Protein AF-A0A381EGH2-F1 (afdb_monomer)

Radius of gyration: 17.53 Å; Cα contacts (8 Å, |Δi|>4): 99; chains: 1; bounding box: 41×26×47 Å

Organism: Campylobacter upsaliensis (NCBI:txid28080)

Mean predicted aligned error: 5.74 Å

Secondary structure (DSSP, 8-state):
-EEESSSS-HHHHHHTTS-HHHHHHHHTT--EEESSHHHHHHHHHH-TT---B---GGGTGGGTTT-------TTT-----------HHHHT-HHHHHHHHHHHSHHHHHHHHHH-

Structure (mmCIF, N/CA/C/O backbone):
data_AF-A0A381EGH2-F1
#
_entry.id   AF-A0A381EGH2-F1
#
loop_
_atom_site.group_PDB
_atom_site.id
_atom_site.type_symbol
_atom_site.label_atom_id
_atom_site.label_alt_id
_atom_site.label_comp_id
_atom_site.label_asym_id
_atom_site.label_entity_id
_atom_site.label_seq_id
_atom_site.pdbx_PDB_ins_code
_atom_site.Cartn_x
_atom_site.Cartn_y
_atom_site.Cartn_z
_atom_site.occupancy
_atom_site.B_iso_or_equiv
_atom_site.auth_seq_id
_atom_site.auth_comp_id
_atom_site.auth_asym_id
_atom_site.auth_atom_id
_atom_site.pdbx_PDB_model_num
ATOM 1 N N . MET A 1 1 ? 7.145 6.755 -13.165 1.00 68.12 1 MET A N 1
ATOM 2 C CA . MET A 1 1 ? 6.525 6.154 -11.955 1.00 68.12 1 MET A CA 1
ATOM 3 C C . MET A 1 1 ? 6.017 7.215 -10.972 1.00 68.12 1 MET A C 1
ATOM 5 O O . MET A 1 1 ? 6.757 8.167 -10.722 1.00 68.12 1 MET A O 1
ATOM 9 N N . ALA A 1 2 ? 4.801 7.049 -10.424 1.00 52.78 2 ALA A N 1
ATOM 10 C CA . ALA A 1 2 ? 4.200 7.913 -9.389 1.00 52.78 2 ALA A CA 1
ATOM 11 C C . ALA A 1 2 ? 4.140 7.225 -8.009 1.00 52.78 2 ALA A C 1
ATOM 13 O O . ALA A 1 2 ? 3.893 6.023 -7.934 1.00 52.78 2 ALA A O 1
ATOM 14 N N . MET A 1 3 ? 4.364 7.979 -6.918 1.00 54.81 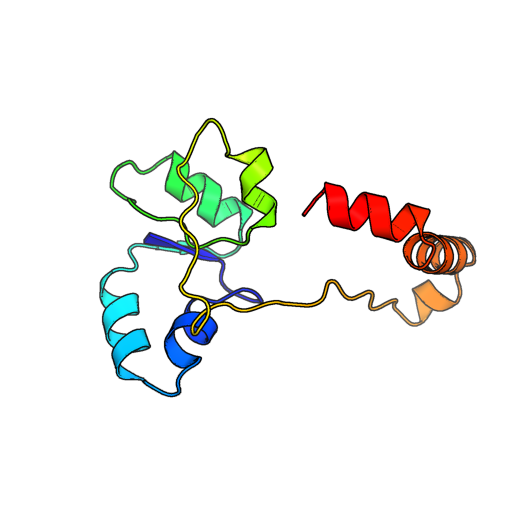3 MET A N 1
ATOM 15 C CA . MET A 1 3 ? 4.529 7.433 -5.555 1.00 54.81 3 MET A CA 1
ATOM 16 C C . MET A 1 3 ? 3.874 8.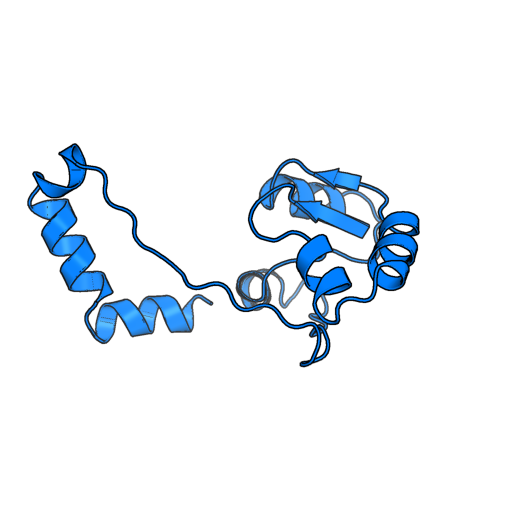277 -4.459 1.00 54.81 3 MET A C 1
ATOM 18 O O . MET A 1 3 ? 4.050 9.485 -4.455 1.00 54.81 3 MET A O 1
ATOM 22 N N . SER A 1 4 ? 3.259 7.661 -3.445 1.00 43.91 4 SER A N 1
ATOM 23 C CA . SER A 1 4 ? 2.867 8.348 -2.199 1.00 43.91 4 SER A CA 1
ATOM 24 C C . SER A 1 4 ? 4.060 8.532 -1.242 1.00 43.91 4 SER A C 1
ATOM 26 O O . SER A 1 4 ? 4.761 7.565 -0.942 1.00 43.91 4 SER A O 1
ATOM 28 N N . ARG A 1 5 ? 4.271 9.737 -0.688 1.00 41.94 5 ARG A N 1
ATOM 29 C CA . ARG A 1 5 ? 5.151 9.971 0.477 1.00 41.94 5 ARG A CA 1
ATOM 30 C C . ARG A 1 5 ? 4.462 9.508 1.772 1.00 41.94 5 ARG A C 1
ATOM 32 O O . ARG A 1 5 ? 3.324 9.877 2.034 1.00 41.94 5 ARG A O 1
ATOM 39 N N . GLY A 1 6 ? 5.168 8.714 2.584 1.00 51.81 6 GLY A N 1
ATOM 40 C CA . GLY A 1 6 ? 4.693 8.183 3.873 1.00 51.81 6 GLY A CA 1
ATOM 41 C C . GLY A 1 6 ? 4.039 6.792 3.803 1.00 51.81 6 GLY A C 1
ATOM 42 O O . GLY A 1 6 ? 3.511 6.408 2.765 1.00 51.81 6 GLY A O 1
ATOM 43 N N . HIS A 1 7 ? 4.137 6.048 4.920 1.00 49.91 7 HIS A N 1
ATOM 44 C CA . HIS A 1 7 ? 3.566 4.730 5.289 1.00 49.91 7 HIS A CA 1
ATOM 45 C C . HIS A 1 7 ? 3.524 3.571 4.268 1.00 49.91 7 HIS A C 1
ATOM 47 O O . HIS A 1 7 ? 3.322 2.456 4.719 1.00 49.91 7 HIS A O 1
ATOM 53 N N . ASN A 1 8 ? 3.817 3.744 2.978 1.00 57.72 8 ASN A N 1
ATOM 54 C CA . ASN A 1 8 ? 3.868 2.726 1.914 1.00 57.72 8 ASN A CA 1
ATOM 55 C C . ASN A 1 8 ? 5.007 3.046 0.925 1.00 57.72 8 ASN A C 1
ATOM 57 O O . ASN A 1 8 ? 4.803 3.097 -0.286 1.00 57.72 8 ASN A O 1
ATOM 61 N N . SER A 1 9 ? 6.203 3.364 1.432 1.00 72.75 9 SER A N 1
ATOM 62 C CA . SER A 1 9 ? 7.282 3.830 0.562 1.00 72.75 9 SER A CA 1
ATOM 63 C C . SER A 1 9 ? 7.924 2.680 -0.217 1.00 72.75 9 SER A C 1
ATOM 65 O O . SER A 1 9 ? 8.315 1.654 0.342 1.00 72.75 9 SER A O 1
ATOM 67 N N . TYR A 1 10 ? 8.093 2.909 -1.521 1.00 85.88 10 TYR A N 1
ATOM 68 C CA . TYR A 1 10 ? 8.948 2.140 -2.434 1.00 85.88 10 TYR A CA 1
ATOM 69 C C . TYR A 1 10 ? 10.341 1.842 -1.855 1.00 85.88 10 TYR A C 1
ATOM 71 O O . TYR A 1 10 ? 10.989 0.877 -2.245 1.00 85.88 10 TYR A O 1
ATOM 79 N N . GLU A 1 11 ? 10.801 2.671 -0.917 1.00 89.12 11 GLU A N 1
ATOM 80 C CA . GLU A 1 11 ? 12.081 2.535 -0.233 1.00 89.12 11 GLU A CA 1
ATOM 81 C C . GLU A 1 11 ? 12.156 1.249 0.574 1.00 89.12 11 GLU A C 1
ATOM 83 O O . GLU A 1 11 ? 13.160 0.551 0.490 1.00 89.12 11 GLU A O 1
ATOM 88 N N . PHE A 1 12 ? 11.092 0.893 1.299 1.00 88.50 12 PHE A N 1
ATOM 89 C CA . PHE A 1 12 ? 11.089 -0.363 2.038 1.00 88.50 12 PHE A CA 1
ATOM 90 C C . PHE A 1 12 ? 11.137 -1.557 1.086 1.00 88.50 12 PHE A C 1
ATOM 92 O O . PHE A 1 12 ? 11.853 -2.512 1.367 1.00 88.50 12 PHE A O 1
ATOM 99 N N . ILE A 1 13 ? 10.405 -1.497 -0.034 1.00 89.50 13 ILE A N 1
ATOM 100 C CA . ILE A 1 13 ? 10.389 -2.562 -1.049 1.00 89.50 13 ILE A CA 1
ATOM 101 C C . ILE A 1 13 ? 11.801 -2.734 -1.621 1.00 89.50 13 ILE A C 1
ATOM 103 O O . ILE A 1 13 ? 12.353 -3.831 -1.617 1.00 89.50 13 ILE A O 1
ATOM 107 N N . ALA A 1 14 ? 12.424 -1.632 -2.044 1.00 91.69 14 ALA A N 1
ATOM 108 C CA . ALA A 1 14 ? 13.753 -1.645 -2.641 1.00 91.69 14 ALA A CA 1
ATOM 109 C C . ALA A 1 14 ? 14.849 -2.099 -1.663 1.00 91.69 14 ALA A C 1
ATOM 111 O O . ALA A 1 14 ? 15.779 -2.798 -2.063 1.00 91.69 14 ALA A O 1
ATOM 112 N N . LEU A 1 15 ? 14.737 -1.719 -0.387 1.00 91.19 15 LEU A N 1
ATOM 113 C CA . LEU A 1 15 ? 15.710 -2.037 0.660 1.00 91.19 15 LEU A CA 1
ATOM 114 C C . LEU A 1 15 ? 15.415 -3.345 1.403 1.00 91.19 15 LEU A C 1
ATOM 116 O O . LEU A 1 15 ? 16.192 -3.710 2.282 1.00 91.19 15 LEU A O 1
ATOM 120 N N . LYS A 1 16 ? 14.332 -4.063 1.077 1.00 89.88 16 LYS A N 1
ATOM 121 C CA . LYS A 1 16 ? 13.888 -5.257 1.817 1.00 89.88 16 LYS A CA 1
ATOM 122 C C . LYS A 1 16 ? 14.990 -6.308 1.976 1.00 89.88 16 LYS A C 1
ATOM 124 O O . LYS A 1 16 ? 15.103 -6.917 3.035 1.00 89.88 16 LYS A O 1
ATOM 129 N N . MET A 1 17 ? 15.819 -6.458 0.945 1.00 89.88 17 MET A N 1
ATOM 130 C CA . MET A 1 17 ? 16.944 -7.398 0.894 1.00 89.88 17 MET A CA 1
ATOM 131 C C . MET A 1 17 ? 18.289 -6.776 1.312 1.00 89.88 17 MET A C 1
ATOM 133 O O . MET A 1 17 ? 19.339 -7.358 1.066 1.00 89.88 17 MET A O 1
ATOM 137 N N . GLY A 1 18 ? 18.292 -5.569 1.884 1.00 89.81 18 GLY A N 1
ATOM 138 C CA . GLY A 1 18 ? 19.507 -4.867 2.312 1.00 89.81 18 GLY A CA 1
ATOM 139 C C . GLY A 1 18 ? 20.375 -4.310 1.175 1.00 89.81 18 GLY A C 1
ATOM 140 O O . GLY A 1 18 ? 21.445 -3.769 1.439 1.00 89.81 18 GLY A O 1
ATOM 141 N N . ASN A 1 19 ? 19.936 -4.402 -0.085 1.00 90.69 19 ASN A N 1
ATOM 142 C CA . ASN A 1 19 ? 20.697 -3.903 -1.229 1.00 90.69 19 ASN A CA 1
ATOM 143 C C . ASN A 1 19 ? 20.341 -2.440 -1.560 1.00 90.69 19 ASN A C 1
ATOM 145 O O . ASN A 1 19 ? 19.327 -2.156 -2.201 1.00 90.69 19 ASN A O 1
ATOM 149 N N . GLY A 1 20 ? 21.212 -1.503 -1.176 1.00 92.50 20 GLY A N 1
ATOM 150 C CA . GLY A 1 20 ? 21.050 -0.073 -1.473 1.00 92.50 20 GLY A CA 1
ATOM 151 C C . GLY A 1 20 ? 21.104 0.289 -2.966 1.00 92.50 20 GLY A C 1
ATOM 152 O O . GLY A 1 20 ? 20.577 1.330 -3.374 1.00 92.50 20 GLY A O 1
ATOM 153 N N . GLU A 1 21 ? 21.685 -0.567 -3.811 1.00 95.31 21 GLU A N 1
ATOM 154 C CA . GLU A 1 21 ? 21.725 -0.352 -5.259 1.00 95.31 21 GLU A CA 1
ATOM 155 C C . GLU A 1 21 ? 20.319 -0.407 -5.869 1.00 95.31 21 GLU A C 1
ATOM 157 O O . GLU A 1 21 ? 20.000 0.395 -6.748 1.00 95.31 21 GLU A O 1
ATOM 162 N N . ASN A 1 22 ? 19.441 -1.274 -5.350 1.00 92.88 22 ASN A N 1
ATOM 163 C CA . ASN A 1 22 ? 18.045 -1.363 -5.785 1.00 92.88 22 ASN A CA 1
ATOM 164 C C . ASN A 1 22 ? 17.318 -0.033 -5.592 1.00 92.88 22 ASN A C 1
ATOM 166 O O . ASN A 1 22 ? 16.622 0.434 -6.491 1.00 92.88 22 ASN A O 1
ATOM 170 N N . LEU A 1 23 ? 17.521 0.614 -4.440 1.00 92.81 23 LEU A N 1
ATOM 171 C CA . LEU A 1 23 ? 16.926 1.917 -4.161 1.00 92.81 23 LEU A CA 1
ATOM 172 C C . LEU A 1 23 ? 17.461 2.991 -5.113 1.00 92.81 23 LEU A C 1
ATOM 174 O O . LEU A 1 23 ? 16.693 3.799 -5.636 1.00 92.81 23 LEU A O 1
ATOM 178 N N . THR A 1 24 ? 18.769 2.979 -5.370 1.00 95.25 24 THR A N 1
ATOM 179 C CA . THR A 1 24 ? 19.408 3.909 -6.309 1.00 95.25 24 THR A CA 1
ATOM 180 C C . THR A 1 24 ? 18.869 3.733 -7.730 1.00 95.25 24 THR A C 1
ATOM 182 O O . THR A 1 24 ? 18.512 4.719 -8.373 1.00 95.25 24 THR A O 1
ATOM 185 N N . LYS A 1 25 ? 18.766 2.490 -8.216 1.00 95.12 25 LYS A N 1
ATOM 186 C CA . LYS A 1 25 ? 18.206 2.165 -9.537 1.00 95.12 25 LYS A CA 1
ATOM 187 C C . LYS A 1 25 ? 16.735 2.558 -9.634 1.00 95.12 25 LYS A C 1
ATOM 189 O O . LYS A 1 25 ? 16.343 3.186 -10.610 1.00 95.12 25 LYS A O 1
ATOM 194 N N . LEU A 1 26 ? 15.936 2.254 -8.614 1.00 92.56 26 LEU A N 1
ATOM 195 C CA . LEU A 1 26 ? 14.512 2.575 -8.604 1.00 92.56 26 LEU A CA 1
ATOM 196 C C . LEU A 1 26 ? 14.268 4.090 -8.636 1.00 92.56 26 LEU A C 1
ATOM 198 O O . LEU A 1 26 ? 13.461 4.557 -9.435 1.00 92.56 26 LEU A O 1
ATOM 202 N N . ARG A 1 27 ? 15.010 4.869 -7.836 1.00 93.56 27 ARG A N 1
ATOM 203 C CA . ARG A 1 27 ? 14.876 6.337 -7.772 1.00 93.56 27 ARG A CA 1
ATOM 204 C C . ARG A 1 27 ? 15.142 7.038 -9.101 1.00 93.56 27 ARG A C 1
ATOM 206 O O . ARG A 1 27 ? 14.498 8.047 -9.367 1.00 93.56 27 ARG A O 1
ATOM 213 N N . LYS A 1 28 ? 16.030 6.499 -9.944 1.00 95.81 28 LYS A N 1
ATOM 214 C CA . LYS A 1 28 ? 16.303 7.046 -11.286 1.00 95.81 28 LYS A CA 1
ATOM 215 C C . LYS A 1 28 ? 15.095 6.974 -12.229 1.00 95.81 28 LYS A C 1
ATOM 217 O O . LYS A 1 28 ? 15.039 7.746 -13.174 1.00 95.81 28 LYS A O 1
ATOM 222 N N . ASN A 1 29 ? 14.136 6.088 -11.954 1.00 95.44 29 ASN A N 1
ATOM 223 C CA . ASN A 1 29 ? 12.924 5.899 -12.758 1.00 95.44 29 ASN A CA 1
ATOM 224 C C . ASN A 1 29 ? 11.680 6.586 -12.148 1.00 95.44 29 ASN A C 1
ATOM 226 O O . ASN A 1 29 ? 10.569 6.486 -12.683 1.00 95.44 29 ASN A O 1
ATOM 230 N N . ILE A 1 30 ? 11.825 7.264 -11.000 1.00 93.06 30 ILE A N 1
ATOM 231 C CA . ILE A 1 30 ? 10.722 7.999 -10.371 1.00 93.06 30 ILE A CA 1
ATOM 232 C C . ILE A 1 30 ? 10.587 9.359 -11.043 1.00 93.06 30 ILE A C 1
ATOM 234 O O . ILE A 1 30 ? 11.482 10.192 -10.948 1.00 93.06 30 ILE A O 1
ATOM 238 N N . ILE A 1 31 ? 9.433 9.584 -11.669 1.00 93.44 31 ILE A N 1
ATOM 239 C CA . ILE A 1 31 ? 9.112 10.842 -12.354 1.00 93.44 31 ILE A CA 1
ATOM 240 C C . ILE A 1 31 ? 8.437 11.800 -11.369 1.00 93.44 31 ILE A C 1
ATOM 242 O O . ILE A 1 31 ? 8.692 13.000 -11.396 1.00 93.44 31 ILE A O 1
ATOM 246 N N . VAL A 1 32 ? 7.616 11.276 -10.448 1.00 91.56 32 VAL A N 1
ATOM 247 C CA . VAL A 1 32 ? 6.891 12.107 -9.484 1.00 91.56 32 VAL A CA 1
ATOM 248 C C . VAL A 1 32 ? 6.796 11.484 -8.091 1.00 91.56 32 VAL A C 1
ATOM 250 O O . VAL A 1 32 ? 6.499 10.300 -7.915 1.00 91.56 32 VAL A O 1
ATOM 253 N N . TYR A 1 33 ? 7.014 12.329 -7.082 1.00 90.56 33 TYR A N 1
ATOM 254 C CA . TYR A 1 33 ? 6.821 12.025 -5.665 1.00 90.56 33 TYR A CA 1
ATOM 255 C C . TYR A 1 33 ? 5.571 12.755 -5.156 1.00 90.56 33 TYR A C 1
ATOM 257 O O . TYR A 1 33 ? 5.653 13.902 -4.715 1.00 90.56 33 TYR A O 1
ATOM 265 N N . ALA A 1 34 ? 4.417 12.095 -5.210 1.00 90.06 34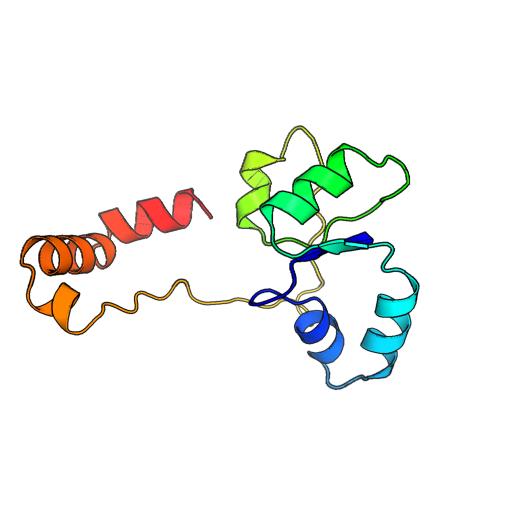 ALA A N 1
ATOM 266 C CA . ALA A 1 34 ? 3.161 12.613 -4.679 1.00 90.06 34 ALA A CA 1
ATOM 267 C C . ALA A 1 34 ? 3.143 12.635 -3.141 1.00 90.06 34 ALA A C 1
ATOM 269 O O . ALA A 1 34 ? 3.832 11.880 -2.450 1.00 90.06 34 ALA A O 1
ATOM 270 N N . LYS A 1 35 ? 2.315 13.513 -2.581 1.00 86.94 35 LYS A N 1
ATOM 271 C CA . LYS A 1 35 ? 2.120 13.726 -1.142 1.00 86.94 35 LYS A CA 1
ATOM 272 C C . LYS A 1 35 ? 1.218 12.672 -0.501 1.00 86.94 35 LYS A C 1
ATOM 274 O O . LYS A 1 35 ? 1.181 12.583 0.720 1.00 86.94 35 LYS A O 1
ATOM 279 N N . GLY A 1 36 ? 0.497 11.884 -1.300 1.00 86.12 36 GLY A N 1
ATOM 280 C CA . GLY A 1 36 ? -0.403 10.843 -0.810 1.00 86.12 36 GLY A CA 1
ATOM 281 C C . GLY A 1 36 ? -0.961 9.945 -1.923 1.00 86.12 36 GLY A C 1
ATOM 282 O O . GLY A 1 36 ? -0.794 10.263 -3.104 1.00 86.12 36 GLY A O 1
ATOM 283 N N . PRO A 1 37 ? -1.679 8.857 -1.580 1.00 84.56 37 PRO A N 1
ATOM 284 C CA . PRO A 1 37 ? -2.188 7.891 -2.560 1.00 84.56 37 PRO A CA 1
ATOM 285 C C . PRO A 1 37 ? -3.180 8.496 -3.560 1.00 84.56 37 PRO A C 1
ATOM 287 O O . PRO A 1 37 ? -3.125 8.184 -4.745 1.00 84.56 37 PRO A O 1
ATOM 290 N N . LYS A 1 38 ? -4.048 9.411 -3.102 1.00 88.62 38 LYS A N 1
ATOM 291 C CA . LYS A 1 38 ? -5.024 10.099 -3.963 1.00 88.62 38 LYS A CA 1
ATOM 292 C C . LYS A 1 38 ? -4.343 10.921 -5.060 1.00 88.62 38 LYS A C 1
ATOM 294 O O . LYS A 1 38 ? -4.765 10.879 -6.210 1.00 88.62 38 LYS A O 1
ATOM 299 N N . GLU A 1 39 ? -3.297 11.662 -4.703 1.00 92.31 39 GLU A N 1
ATOM 300 C CA . GLU A 1 39 ? -2.531 12.463 -5.662 1.00 92.31 39 GLU A CA 1
ATOM 301 C C . GLU A 1 39 ? -1.726 11.564 -6.605 1.00 92.31 39 GLU A C 1
ATOM 303 O O . GLU A 1 39 ? -1.742 11.796 -7.808 1.00 92.31 39 GLU A O 1
ATOM 308 N N . ALA A 1 40 ? -1.098 10.499 -6.091 1.00 91.38 40 ALA A N 1
ATOM 309 C CA . ALA A 1 40 ? -0.359 9.545 -6.918 1.00 91.38 40 ALA A CA 1
ATOM 310 C C . ALA A 1 40 ? -1.252 8.909 -7.997 1.00 91.38 40 ALA A C 1
ATOM 312 O O . ALA A 1 40 ? -0.866 8.874 -9.163 1.00 91.38 40 ALA A O 1
ATOM 313 N N . LEU A 1 41 ? -2.461 8.473 -7.622 1.00 91.81 41 LEU A N 1
ATOM 314 C CA . LEU A 1 41 ? -3.441 7.923 -8.558 1.00 91.81 41 LEU A CA 1
ATOM 315 C C . LEU A 1 41 ? -3.916 8.966 -9.575 1.00 91.81 41 LEU A C 1
ATOM 317 O O . LEU A 1 41 ? -4.027 8.663 -10.759 1.00 91.81 41 LEU A O 1
ATOM 321 N N . SER A 1 42 ? -4.188 10.193 -9.122 1.00 94.31 42 SER A N 1
ATOM 322 C CA . SER A 1 42 ? -4.606 11.283 -10.007 1.00 94.31 42 SER A CA 1
ATOM 323 C C . SER A 1 42 ? -3.541 11.609 -11.052 1.00 94.31 42 SER A C 1
ATOM 325 O O . SER A 1 42 ? -3.877 11.753 -12.219 1.00 94.31 42 SER A O 1
ATOM 327 N N . LEU A 1 43 ? -2.275 11.715 -10.642 1.00 94.88 43 LEU A N 1
ATOM 328 C CA . LEU A 1 43 ? -1.162 12.018 -11.543 1.00 94.88 43 LEU A CA 1
ATOM 329 C C . LEU A 1 43 ? -0.924 10.883 -12.535 1.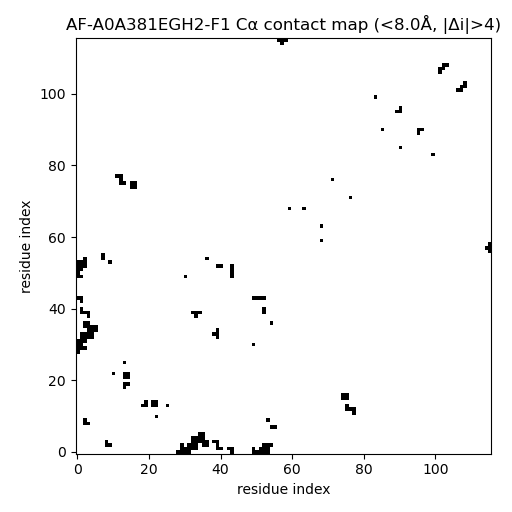00 94.88 43 LEU A C 1
ATOM 331 O O . LEU A 1 43 ? -0.778 11.144 -13.721 1.00 94.88 43 LEU A O 1
ATOM 335 N N . TRP A 1 44 ? -0.945 9.633 -12.066 1.00 94.75 44 TRP A N 1
ATOM 336 C CA . TRP A 1 44 ? -0.796 8.466 -12.936 1.00 94.75 44 TRP A CA 1
ATOM 337 C C . TRP A 1 44 ? -1.902 8.383 -14.000 1.00 94.75 44 TRP A C 1
ATOM 339 O O . TRP A 1 44 ? -1.607 8.121 -15.157 1.00 94.75 44 TRP A O 1
ATOM 349 N N . ARG A 1 45 ? -3.161 8.682 -13.648 1.00 94.31 45 ARG A N 1
ATOM 350 C CA . ARG A 1 45 ? -4.272 8.714 -14.619 1.00 94.31 45 ARG A CA 1
ATOM 351 C C . ARG A 1 45 ? -4.188 9.866 -15.624 1.00 94.31 45 ARG A C 1
ATOM 353 O O . ARG A 1 45 ? -4.752 9.760 -16.707 1.00 94.31 45 ARG A O 1
ATOM 360 N N . GLN A 1 46 ? -3.584 10.989 -15.240 1.00 96.06 46 GLN A N 1
ATOM 361 C CA . GLN A 1 46 ? -3.561 12.211 -16.053 1.00 96.06 46 GLN A CA 1
ATOM 362 C C . GLN A 1 46 ? -2.343 12.300 -16.970 1.00 96.06 46 GLN A C 1
ATOM 364 O O . GLN A 1 46 ? -2.429 12.937 -18.017 1.00 96.06 46 GLN A O 1
ATOM 369 N N . ASP A 1 47 ? -1.220 11.701 -16.578 1.00 95.50 47 ASP A N 1
ATOM 370 C CA . ASP A 1 47 ? 0.030 11.769 -17.327 1.00 95.50 47 ASP A CA 1
ATOM 371 C C . ASP A 1 47 ? 0.322 10.429 -18.024 1.00 95.50 47 ASP A C 1
ATOM 373 O O . ASP A 1 47 ? 0.780 9.484 -17.372 1.00 95.50 47 ASP A O 1
ATOM 377 N N . PRO A 1 48 ? 0.110 10.333 -19.351 1.00 93.12 48 PRO A N 1
ATOM 378 C CA . PRO A 1 48 ? 0.357 9.105 -20.102 1.00 93.12 48 PRO A CA 1
ATOM 379 C C . PRO A 1 48 ? 1.842 8.713 -20.163 1.00 93.12 48 PRO A C 1
ATOM 381 O O . PRO A 1 48 ? 2.149 7.609 -20.597 1.00 93.12 48 PRO A O 1
ATOM 384 N N . ASN A 1 49 ? 2.769 9.575 -19.726 1.00 94.06 49 ASN A N 1
ATOM 385 C CA . ASN A 1 49 ? 4.197 9.248 -19.644 1.00 94.06 49 ASN A CA 1
ATOM 386 C C . ASN A 1 49 ? 4.562 8.466 -18.367 1.00 94.06 49 ASN A C 1
ATOM 388 O O . ASN A 1 49 ? 5.736 8.176 -18.131 1.00 94.06 49 ASN A O 1
ATOM 392 N N . ILE A 1 50 ? 3.595 8.169 -17.492 1.00 95.69 50 ILE A N 1
ATOM 393 C CA . ILE A 1 50 ? 3.825 7.412 -16.261 1.00 95.69 50 ILE A CA 1
ATOM 394 C C . ILE A 1 50 ? 3.366 5.964 -16.452 1.00 95.69 50 ILE A C 1
ATOM 396 O O . ILE A 1 50 ? 2.204 5.635 -16.248 1.00 95.69 50 ILE A O 1
ATOM 400 N N . ASP A 1 51 ? 4.316 5.066 -16.709 1.00 95.00 51 ASP A N 1
ATOM 401 C CA . ASP A 1 51 ? 3.999 3.652 -16.973 1.00 95.00 51 ASP A CA 1
ATOM 402 C C . ASP A 1 51 ? 3.489 2.889 -15.738 1.00 95.00 51 ASP A C 1
ATOM 404 O O . ASP A 1 51 ? 2.711 1.945 -15.845 1.00 95.00 51 ASP A O 1
ATOM 408 N N . VAL A 1 52 ? 3.962 3.268 -14.544 1.00 93.75 52 VAL A N 1
ATOM 409 C CA . VAL A 1 52 ? 3.770 2.493 -13.307 1.00 93.75 52 VAL A CA 1
ATOM 410 C C . VAL A 1 52 ? 3.354 3.380 -12.135 1.00 93.75 52 VAL A C 1
ATOM 412 O O . VAL A 1 52 ? 3.972 4.415 -11.856 1.00 93.75 52 VAL A O 1
ATOM 415 N N . LEU A 1 53 ? 2.367 2.901 -11.380 1.00 92.12 53 LEU A N 1
ATOM 416 C CA . LEU A 1 53 ? 2.011 3.354 -10.038 1.00 92.12 53 LEU A CA 1
ATOM 417 C C . LEU A 1 53 ? 2.367 2.245 -9.038 1.00 92.12 53 LEU A C 1
ATOM 419 O O . LEU A 1 53 ? 1.776 1.169 -9.080 1.00 92.12 53 LEU A O 1
ATOM 423 N N . ILE A 1 54 ? 3.298 2.491 -8.111 1.00 90.00 54 ILE A N 1
ATOM 424 C CA . ILE A 1 54 ? 3.496 1.555 -6.991 1.00 90.00 54 ILE A CA 1
ATOM 425 C C . ILE A 1 54 ? 2.442 1.873 -5.930 1.00 90.00 54 ILE A C 1
ATOM 427 O O . ILE A 1 54 ? 2.460 2.941 -5.310 1.00 90.00 54 ILE A O 1
ATOM 431 N N . GLY A 1 55 ? 1.538 0.922 -5.715 1.00 84.25 55 GLY A N 1
ATOM 432 C CA . GLY A 1 55 ? 0.440 1.010 -4.758 1.00 84.25 55 GLY A CA 1
ATOM 433 C C . GLY A 1 55 ? 0.295 -0.246 -3.899 1.00 84.25 55 GLY A C 1
ATOM 434 O O . GLY A 1 55 ? 1.083 -1.183 -3.985 1.00 84.25 55 GLY A O 1
ATOM 435 N N . SER A 1 56 ? -0.726 -0.241 -3.043 1.00 84.06 56 SER A N 1
ATOM 436 C CA . SER A 1 56 ? -1.138 -1.408 -2.253 1.00 84.06 56 SER A CA 1
ATOM 437 C C . SER A 1 56 ? -2.153 -2.252 -3.032 1.00 84.06 56 SER A C 1
ATOM 439 O O . SER A 1 56 ? -2.896 -1.717 -3.857 1.00 84.06 56 SER A O 1
ATOM 441 N N . SER A 1 57 ? -2.214 -3.554 -2.739 1.00 84.75 57 SER A N 1
ATOM 442 C CA . SER A 1 57 ? -3.148 -4.503 -3.357 1.00 84.75 57 SER A CA 1
ATOM 443 C C . SER A 1 57 ? -4.619 -4.136 -3.173 1.00 84.75 57 SER A C 1
ATOM 445 O O . SER A 1 57 ? -5.415 -4.490 -4.035 1.00 84.75 57 SER A O 1
ATOM 447 N N . CYS A 1 58 ? -4.976 -3.351 -2.150 1.00 80.62 58 CYS A N 1
ATOM 448 C CA . CYS A 1 58 ? -6.358 -2.910 -1.930 1.00 80.62 58 CYS A CA 1
ATOM 449 C C . CYS A 1 58 ? -6.934 -2.069 -3.086 1.00 80.62 58 CYS A C 1
ATOM 451 O O . CYS A 1 58 ? -8.146 -1.923 -3.213 1.00 80.62 58 CYS A O 1
ATOM 453 N N . TRP A 1 59 ? -6.082 -1.532 -3.967 1.00 84.19 59 TRP A N 1
ATOM 454 C CA . TRP A 1 59 ? -6.520 -0.840 -5.180 1.00 84.19 59 TRP A CA 1
ATOM 455 C C . TRP A 1 59 ? -6.868 -1.786 -6.331 1.00 84.19 59 TRP A C 1
ATOM 457 O O . TRP A 1 59 ? -7.491 -1.343 -7.290 1.00 84.19 59 TRP A O 1
ATOM 467 N N . LYS A 1 60 ? -6.498 -3.071 -6.257 1.00 85.94 60 LYS A N 1
ATOM 468 C CA . LYS A 1 60 ? -6.664 -4.038 -7.351 1.00 85.94 60 LYS A CA 1
ATOM 469 C C . LYS A 1 60 ? -8.114 -4.120 -7.810 1.00 85.94 60 LYS A C 1
ATOM 471 O O . LYS A 1 60 ? -8.372 -3.948 -8.991 1.00 85.94 60 LYS A O 1
ATOM 476 N N . LYS A 1 61 ? -9.053 -4.290 -6.876 1.00 84.75 61 LYS A N 1
ATOM 477 C CA . LYS A 1 61 ? -10.491 -4.327 -7.178 1.00 84.75 61 LYS A CA 1
ATOM 478 C C . LYS A 1 61 ? -10.997 -3.001 -7.751 1.00 84.75 61 LYS A C 1
ATOM 480 O O . LYS A 1 61 ? -11.785 -2.986 -8.683 1.00 84.75 61 LYS A O 1
ATOM 485 N N . ALA A 1 62 ? -10.521 -1.878 -7.214 1.00 84.88 62 ALA A N 1
ATOM 486 C CA . ALA A 1 62 ? -10.938 -0.551 -7.663 1.00 84.88 62 ALA A CA 1
ATOM 487 C C . ALA A 1 62 ? -10.405 -0.179 -9.059 1.00 84.88 62 ALA A C 1
ATOM 489 O O . ALA A 1 62 ? -10.969 0.706 -9.693 1.00 84.88 62 ALA A O 1
ATOM 490 N N . LEU A 1 63 ? -9.323 -0.819 -9.516 1.00 89.94 63 LEU A N 1
ATOM 491 C CA . LEU A 1 63 ? -8.625 -0.504 -10.766 1.00 89.94 63 LEU A CA 1
ATOM 492 C C . LEU A 1 63 ? -8.608 -1.673 -11.761 1.00 89.94 63 LEU A C 1
ATOM 494 O O . LEU A 1 63 ? -7.897 -1.600 -12.759 1.00 89.94 63 LEU A O 1
ATOM 498 N N . GLU A 1 64 ? -9.377 -2.739 -11.523 1.00 90.06 64 GLU A N 1
ATOM 499 C CA . GLU A 1 64 ? -9.314 -3.978 -12.316 1.00 90.06 64 GLU A CA 1
ATOM 500 C C . GLU A 1 64 ? -9.623 -3.775 -13.808 1.00 90.06 64 GLU A C 1
ATOM 502 O O . GLU A 1 64 ? -9.111 -4.509 -14.647 1.00 90.06 64 GLU A O 1
ATOM 507 N N . ASN A 1 65 ? -10.404 -2.740 -14.140 1.00 92.19 65 ASN A N 1
ATOM 508 C CA . ASN A 1 65 ? -10.762 -2.374 -15.515 1.00 92.19 65 ASN A CA 1
ATOM 509 C C . ASN A 1 65 ? -9.875 -1.261 -16.109 1.00 92.19 65 ASN A C 1
ATOM 511 O O . ASN A 1 65 ? -10.049 -0.898 -17.269 1.00 92.19 65 ASN A O 1
ATOM 515 N N . GLU A 1 66 ? -8.955 -0.692 -15.324 1.00 92.44 66 GLU A N 1
ATOM 516 C CA . GLU A 1 66 ? -8.098 0.436 -15.725 1.00 92.44 66 GLU A CA 1
ATOM 517 C C . GLU A 1 66 ? -6.616 0.050 -15.824 1.00 92.44 66 GLU A C 1
ATOM 519 O O . GLU A 1 66 ? -5.863 0.695 -16.551 1.00 92.44 66 GLU A O 1
ATOM 524 N N . ALA A 1 67 ? -6.176 -0.970 -15.081 1.00 91.88 67 ALA A N 1
ATOM 525 C CA . ALA A 1 67 ? -4.764 -1.296 -14.930 1.00 91.88 67 ALA A CA 1
ATOM 526 C C . ALA A 1 67 ? -4.511 -2.799 -14.799 1.00 91.88 67 ALA A C 1
ATOM 528 O O . ALA A 1 67 ? -5.267 -3.529 -14.159 1.00 91.88 67 ALA A O 1
ATOM 529 N N . LEU A 1 68 ? -3.358 -3.242 -15.305 1.00 92.50 68 LEU A N 1
ATOM 530 C CA . LEU A 1 68 ? -2.809 -4.546 -14.951 1.00 92.50 68 LEU A CA 1
ATOM 531 C C . LEU A 1 68 ? -2.135 -4.465 -13.578 1.00 92.50 68 LEU A C 1
ATOM 533 O O . LEU A 1 68 ? -1.231 -3.657 -13.362 1.00 92.50 68 LEU A O 1
ATOM 537 N N . PHE A 1 69 ? -2.531 -5.348 -12.662 1.00 91.31 69 PHE A N 1
ATOM 538 C CA . PHE A 1 69 ? -1.857 -5.482 -11.376 1.00 91.31 69 PHE A CA 1
ATOM 539 C C . PHE A 1 69 ? -0.662 -6.434 -11.489 1.00 91.31 69 PHE A C 1
ATOM 541 O O . PHE A 1 69 ? -0.831 -7.608 -11.818 1.00 91.31 69 PHE A O 1
ATOM 548 N N . VAL A 1 70 ? 0.536 -5.935 -11.179 1.00 91.75 70 VAL A N 1
ATOM 549 C CA . VAL A 1 70 ? 1.779 -6.718 -11.170 1.00 91.75 70 VAL A CA 1
ATOM 550 C C . VAL A 1 70 ? 2.253 -6.876 -9.730 1.00 91.75 70 VAL A C 1
ATOM 552 O O . VAL A 1 70 ? 2.533 -5.890 -9.048 1.00 91.75 70 VAL A O 1
ATOM 555 N N . GLU A 1 71 ? 2.337 -8.119 -9.259 1.00 89.44 71 GLU A N 1
ATOM 556 C CA . GLU A 1 71 ? 2.851 -8.413 -7.923 1.00 89.44 71 GLU A CA 1
ATOM 557 C C . GLU A 1 71 ? 4.353 -8.134 -7.850 1.00 89.44 71 GLU A C 1
ATOM 559 O O . GLU A 1 71 ? 5.132 -8.549 -8.710 1.00 89.44 71 GLU A O 1
ATOM 564 N N . VAL A 1 72 ? 4.771 -7.447 -6.788 1.00 85.69 72 VAL A N 1
ATOM 565 C CA . VAL A 1 72 ? 6.188 -7.365 -6.452 1.00 85.69 72 VAL A CA 1
ATOM 566 C C . VAL A 1 72 ? 6.631 -8.750 -5.962 1.00 85.69 72 VAL A C 1
ATOM 568 O O . VAL A 1 72 ? 5.917 -9.362 -5.166 1.00 85.69 72 VAL A O 1
ATOM 571 N N . GLY A 1 73 ? 7.765 -9.266 -6.452 1.00 88.31 73 GLY A N 1
ATOM 572 C CA . GLY A 1 73 ? 8.270 -10.598 -6.082 1.00 88.31 73 GLY A CA 1
ATOM 573 C C . GLY A 1 73 ? 8.203 -10.849 -4.570 1.00 88.31 73 GLY A C 1
ATOM 574 O O . GLY A 1 73 ? 8.365 -9.919 -3.774 1.00 88.31 73 GLY A O 1
ATOM 575 N N . LYS A 1 74 ? 7.927 -12.093 -4.155 1.00 87.94 74 LYS A N 1
ATOM 576 C CA . LYS A 1 74 ? 7.645 -12.450 -2.746 1.00 87.94 74 LYS A CA 1
ATOM 577 C C . LYS A 1 74 ? 8.740 -11.986 -1.778 1.00 87.94 74 LYS A C 1
ATOM 579 O O . LYS A 1 74 ? 8.446 -11.639 -0.639 1.00 87.94 74 LYS A O 1
ATOM 584 N N . GLU A 1 75 ? 9.981 -11.950 -2.239 1.00 89.38 75 GLU A N 1
ATOM 585 C CA . GLU A 1 75 ? 11.173 -11.490 -1.530 1.00 89.38 75 GLU A CA 1
ATOM 586 C C . GLU A 1 75 ? 11.209 -9.969 -1.287 1.00 89.38 75 GLU A C 1
ATOM 588 O O . GLU A 1 75 ? 11.859 -9.501 -0.353 1.00 89.38 75 GLU A O 1
ATOM 593 N N . PHE A 1 76 ? 10.470 -9.197 -2.082 1.00 88.81 76 PHE A N 1
ATOM 594 C CA . PHE A 1 76 ? 10.346 -7.742 -1.981 1.00 88.81 76 PHE A CA 1
ATOM 595 C C . PHE A 1 76 ? 8.988 -7.295 -1.422 1.00 88.81 76 PHE A C 1
ATOM 597 O O . PHE A 1 76 ? 8.827 -6.125 -1.070 1.00 88.81 76 PHE A O 1
ATOM 604 N N . ALA A 1 77 ? 8.013 -8.205 -1.334 1.00 88.19 77 ALA A N 1
ATOM 605 C CA . ALA A 1 77 ? 6.675 -7.919 -0.837 1.00 88.19 77 ALA A CA 1
ATOM 606 C C . ALA A 1 77 ? 6.689 -7.428 0.617 1.00 88.19 77 ALA A C 1
ATOM 608 O O . ALA A 1 77 ? 7.397 -7.944 1.489 1.00 88.19 77 ALA A O 1
ATOM 609 N N . ILE A 1 78 ? 5.867 -6.412 0.882 1.00 87.00 78 ILE A N 1
ATOM 610 C CA . ILE A 1 78 ? 5.717 -5.812 2.206 1.00 87.00 78 ILE A CA 1
ATOM 611 C C . ILE A 1 78 ? 4.255 -5.824 2.589 1.00 87.00 78 ILE A C 1
ATOM 613 O O . ILE A 1 78 ? 3.429 -5.166 1.963 1.00 87.00 78 ILE A O 1
ATOM 617 N N . TYR A 1 79 ? 3.977 -6.519 3.682 1.00 84.31 79 TYR A N 1
ATOM 618 C CA . TYR A 1 79 ? 2.669 -6.560 4.304 1.00 84.31 79 TYR A CA 1
ATOM 619 C C . TYR A 1 79 ? 2.673 -5.619 5.498 1.00 84.31 79 TYR A C 1
ATOM 621 O O . TYR A 1 79 ? 3.590 -5.646 6.321 1.00 84.31 79 TYR A O 1
ATOM 629 N N . LYS A 1 80 ? 1.656 -4.766 5.575 1.00 79.94 80 LYS A N 1
ATOM 630 C CA . LYS A 1 80 ? 1.432 -3.884 6.719 1.00 79.94 80 LYS A CA 1
ATOM 631 C C . LYS A 1 80 ? 0.118 -4.269 7.360 1.00 79.94 80 LYS A C 1
ATOM 633 O O . LYS A 1 80 ? -0.876 -4.437 6.659 1.00 79.94 80 LYS A O 1
ATOM 638 N N . ALA A 1 81 ? 0.135 -4.414 8.678 1.00 81.56 81 ALA A N 1
ATOM 639 C CA . ALA A 1 81 ? -1.083 -4.644 9.428 1.00 81.56 81 ALA A CA 1
ATOM 640 C C . ALA A 1 81 ? -1.999 -3.417 9.317 1.00 81.56 81 ALA A C 1
ATOM 642 O O . ALA A 1 81 ? -1.534 -2.274 9.307 1.00 81.56 81 ALA A O 1
ATOM 643 N N . MET A 1 82 ? -3.305 -3.664 9.249 1.00 80.31 82 MET A N 1
ATOM 644 C CA . MET A 1 82 ? -4.300 -2.624 9.464 1.00 80.31 82 MET A CA 1
ATOM 645 C C . MET A 1 82 ? -4.506 -2.481 10.970 1.00 80.31 82 MET A C 1
ATOM 647 O O . MET A 1 82 ? -5.097 -3.347 11.612 1.00 80.31 82 MET A O 1
ATOM 651 N N . GLU A 1 83 ? -3.969 -1.409 11.542 1.00 85.94 83 GLU A N 1
ATOM 652 C CA . GLU A 1 83 ? -3.962 -1.197 12.988 1.00 85.94 83 GLU A CA 1
ATOM 653 C C . GLU A 1 83 ? -5.023 -0.176 13.412 1.00 85.94 83 GLU A C 1
ATOM 655 O O . GLU A 1 83 ? -5.295 0.804 12.716 1.00 85.94 83 GLU A O 1
ATOM 660 N N . LEU A 1 84 ? -5.605 -0.387 14.594 1.00 89.31 84 LEU A N 1
ATOM 661 C CA . LEU A 1 84 ? -6.478 0.578 15.257 1.00 89.31 84 LEU A CA 1
ATOM 662 C C . LEU A 1 84 ? -5.723 1.211 16.427 1.00 89.31 84 LEU A C 1
ATOM 664 O O . LEU A 1 84 ? -5.361 0.524 17.379 1.00 89.31 84 LEU A O 1
ATOM 668 N N . ALA A 1 85 ? -5.541 2.530 16.384 1.00 91.56 85 ALA A N 1
ATOM 669 C CA . ALA A 1 85 ? -4.904 3.302 17.449 1.00 91.56 85 ALA A CA 1
ATOM 670 C C . ALA A 1 85 ? -5.896 4.329 18.032 1.00 91.56 85 ALA A C 1
ATOM 672 O O . ALA A 1 85 ? -5.879 5.501 17.645 1.00 91.56 85 ALA A O 1
ATOM 673 N N . PRO A 1 86 ? -6.816 3.918 18.927 1.00 92.56 86 PRO A N 1
ATOM 674 C CA . PRO A 1 86 ? -7.771 4.840 19.529 1.00 92.56 86 PRO A CA 1
ATOM 675 C C . PRO A 1 86 ? -7.064 5.854 20.436 1.00 92.56 86 PRO A C 1
ATOM 677 O O . PRO A 1 86 ? -6.143 5.529 21.185 1.00 92.56 86 PRO A O 1
ATOM 680 N N . THR A 1 87 ? -7.527 7.103 20.409 1.00 96.19 87 THR A N 1
ATOM 681 C CA . THR A 1 87 ? -7.016 8.145 21.310 1.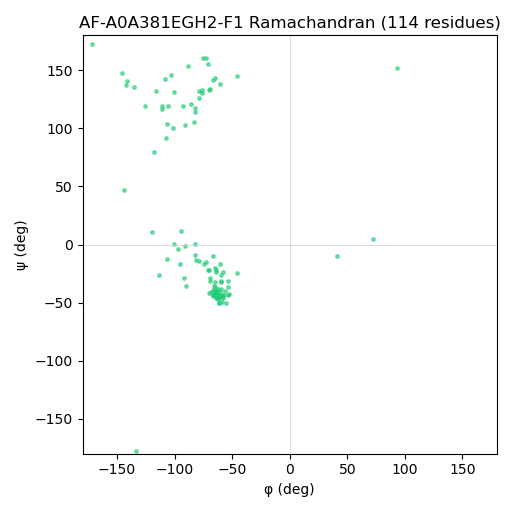00 96.19 87 THR A CA 1
ATOM 682 C C . THR A 1 87 ? -7.506 7.924 22.742 1.00 96.19 87 THR A C 1
ATOM 684 O O . THR A 1 87 ? -8.543 7.298 22.961 1.00 96.19 87 THR A O 1
ATOM 687 N N . LYS A 1 88 ? -6.829 8.524 23.734 1.00 96.44 88 LYS A N 1
ATOM 688 C CA . LYS A 1 88 ? -7.273 8.486 25.143 1.00 96.44 88 LYS A CA 1
ATOM 689 C C . LYS A 1 88 ? -8.730 8.942 25.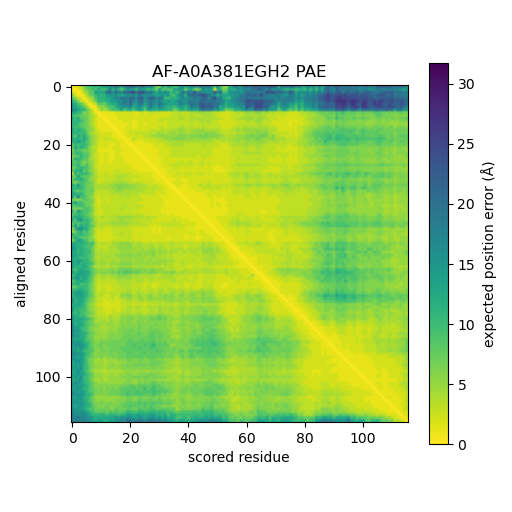314 1.00 96.44 88 LYS A C 1
ATOM 691 O O . LYS A 1 88 ? -9.491 8.296 26.022 1.00 96.44 88 LYS A O 1
ATOM 696 N N . LYS A 1 89 ? -9.130 10.018 24.621 1.00 96.06 89 LYS A N 1
ATOM 697 C CA . LYS A 1 89 ? -10.521 10.507 24.602 1.00 96.06 89 LYS A CA 1
ATOM 698 C C . LYS A 1 89 ? -11.459 9.512 23.916 1.00 96.06 89 LYS A C 1
ATOM 700 O O . LYS A 1 89 ? -12.551 9.264 24.409 1.00 96.06 89 LYS A O 1
ATOM 705 N N . GLY A 1 90 ? -11.036 8.940 22.788 1.00 95.38 90 GLY A N 1
ATOM 706 C CA . GLY A 1 90 ? -11.809 7.931 22.065 1.00 95.38 90 GLY A CA 1
ATOM 707 C C . GLY A 1 90 ? -12.096 6.699 22.920 1.00 95.38 90 GLY A C 1
ATOM 708 O O . GLY A 1 90 ? -13.212 6.200 22.898 1.00 95.38 90 GLY A O 1
ATOM 709 N N . LEU A 1 91 ? -11.140 6.271 23.748 1.00 95.19 91 LEU A N 1
ATOM 710 C CA . LEU A 1 91 ? -11.323 5.129 24.64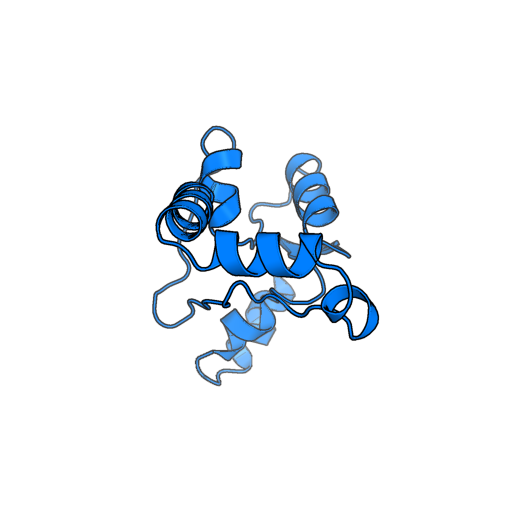2 1.00 95.19 91 LEU A CA 1
ATOM 711 C C . LEU A 1 91 ? -12.402 5.349 25.715 1.00 95.19 91 LEU A C 1
ATOM 713 O O . LEU A 1 91 ? -12.978 4.378 26.193 1.00 95.19 91 LEU A O 1
ATOM 717 N N . GLN A 1 92 ? -12.712 6.597 26.066 1.00 96.25 92 GLN A N 1
ATOM 718 C CA . GLN A 1 92 ? -13.794 6.926 27.001 1.00 96.25 92 GLN A CA 1
ATOM 719 C C . GLN A 1 92 ? -15.179 6.945 26.330 1.00 96.25 92 GLN A C 1
ATOM 721 O O . GLN A 1 92 ? -16.192 7.058 27.015 1.00 96.25 92 GLN A O 1
ATOM 726 N N . ASN A 1 93 ? -15.251 6.850 24.998 1.00 97.69 93 ASN A N 1
ATOM 727 C CA . ASN A 1 93 ? -16.507 6.846 24.259 1.00 97.69 93 ASN A CA 1
ATOM 728 C C . ASN A 1 93 ? -16.996 5.409 24.029 1.00 97.69 93 ASN A C 1
ATOM 730 O O . ASN A 1 93 ? -16.345 4.624 23.339 1.00 97.69 93 ASN A O 1
ATOM 734 N N . GLN A 1 94 ? -18.183 5.089 24.546 1.00 97.62 94 GLN A N 1
ATOM 735 C CA . GLN A 1 94 ? -18.776 3.757 24.425 1.00 97.62 94 GLN A CA 1
ATOM 736 C C . GLN A 1 94 ? -18.927 3.291 22.966 1.00 97.62 94 GLN A C 1
ATOM 738 O O . GLN A 1 94 ? -18.591 2.151 22.659 1.00 97.62 94 GLN A O 1
ATOM 743 N N . LYS A 1 95 ? -19.326 4.170 22.039 1.00 97.81 95 LYS A N 1
ATOM 744 C CA . LYS A 1 95 ? -19.479 3.802 20.620 1.00 97.81 95 LYS A CA 1
ATOM 745 C C . LYS A 1 95 ? -18.152 3.422 19.967 1.00 97.81 95 LYS A C 1
ATOM 747 O O . LYS A 1 95 ? -18.114 2.569 19.086 1.00 97.81 95 LYS A O 1
ATOM 752 N N . VAL A 1 96 ? -17.051 4.040 20.398 1.00 97.25 96 VAL A N 1
ATOM 753 C CA . VAL A 1 96 ? -15.710 3.681 19.915 1.00 97.25 96 VAL A CA 1
ATOM 754 C C . VAL A 1 96 ? -15.329 2.289 20.416 1.00 97.25 96 VAL A C 1
ATOM 756 O O . VAL A 1 96 ? -14.797 1.497 19.643 1.00 97.25 96 VAL A O 1
ATOM 759 N N . GLN A 1 97 ? -15.646 1.959 21.672 1.00 96.69 97 GLN A N 1
ATOM 760 C CA . GLN A 1 97 ? -15.430 0.612 22.213 1.00 96.69 97 GLN A CA 1
ATOM 761 C C . GLN A 1 97 ? -16.264 -0.437 21.473 1.00 96.69 97 GLN A C 1
ATOM 763 O O . GLN A 1 97 ? -15.742 -1.482 21.089 1.00 96.69 97 GLN A O 1
ATOM 768 N N . GLU A 1 98 ? -17.541 -0.146 21.226 1.00 97.25 98 GLU A N 1
ATOM 769 C CA . GLU A 1 98 ? -18.438 -1.008 20.452 1.00 97.25 98 GLU A CA 1
ATOM 770 C C . GLU A 1 98 ? -17.899 -1.253 19.040 1.00 97.25 98 GLU A C 1
ATOM 772 O O . GLU A 1 98 ? -17.839 -2.401 18.603 1.00 97.25 98 GLU A O 1
ATOM 777 N N . PHE A 1 99 ? -17.419 -0.207 18.362 1.00 96.06 99 PHE A N 1
ATOM 778 C CA . PHE A 1 99 ? -16.812 -0.328 17.039 1.00 96.06 99 PHE A CA 1
ATOM 779 C C . PHE A 1 99 ? -15.527 -1.167 17.054 1.00 96.06 99 PHE A C 1
ATOM 781 O O . PHE A 1 99 ? -15.370 -2.064 16.230 1.00 96.06 99 PHE A O 1
ATOM 788 N N . ILE A 1 100 ? -14.622 -0.933 18.011 1.00 95.25 100 ILE A N 1
ATOM 789 C CA . ILE A 1 100 ? -13.398 -1.737 18.156 1.00 95.25 100 ILE A CA 1
ATOM 790 C C . ILE A 1 100 ? -13.754 -3.212 18.375 1.00 95.25 10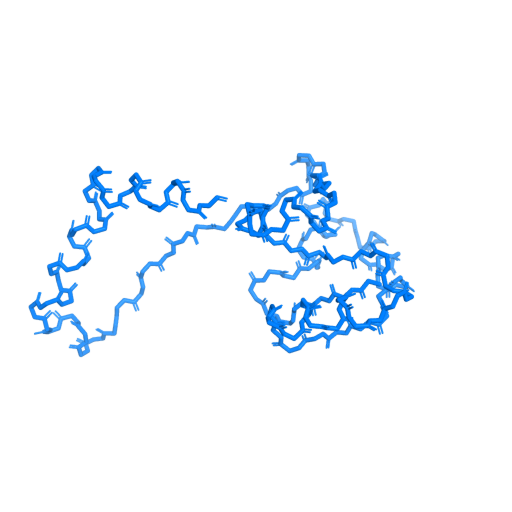0 ILE A C 1
ATOM 792 O O . ILE A 1 100 ? -13.142 -4.094 17.772 1.00 95.25 100 ILE A O 1
ATOM 796 N N . ASN A 1 101 ? -14.748 -3.487 19.220 1.00 95.50 101 ASN A N 1
ATOM 797 C CA . ASN A 1 101 ? -15.207 -4.846 19.481 1.00 95.50 101 ASN A CA 1
ATOM 798 C C . ASN A 1 101 ? -15.850 -5.477 18.247 1.00 95.50 101 ASN A C 1
ATOM 800 O O . ASN A 1 101 ? -15.612 -6.653 17.992 1.00 95.50 101 ASN A O 1
ATOM 804 N N . PHE A 1 102 ? -16.622 -4.715 17.471 1.00 96.12 102 PHE A N 1
ATOM 805 C CA . PHE A 1 102 ? -17.196 -5.174 16.210 1.00 96.12 102 PHE A CA 1
ATOM 806 C C . PHE A 1 102 ? -16.111 -5.560 15.202 1.00 96.12 102 PHE A C 1
ATOM 808 O O . PHE A 1 102 ? -16.127 -6.678 14.696 1.00 96.12 102 PHE A O 1
ATOM 815 N N . ILE A 1 103 ? -15.125 -4.686 14.972 1.00 94.44 103 ILE A N 1
ATOM 816 C CA . ILE A 1 103 ? -14.037 -4.949 14.019 1.00 94.44 103 ILE A CA 1
ATOM 817 C C . ILE A 1 103 ? -13.246 -6.208 14.398 1.00 94.44 103 ILE A C 1
ATOM 819 O O . ILE A 1 103 ? -12.777 -6.919 13.517 1.00 94.44 103 ILE A O 1
ATOM 823 N N . LYS A 1 104 ? -13.119 -6.528 15.692 1.00 91.94 104 LYS A N 1
ATOM 824 C CA . LYS A 1 104 ? -12.439 -7.745 16.170 1.00 91.94 104 LYS A CA 1
ATOM 825 C C . LYS A 1 104 ? -13.240 -9.039 15.981 1.00 91.94 104 LYS A C 1
ATOM 827 O O . LYS A 1 104 ? -12.656 -10.113 16.100 1.00 91.94 104 LYS A O 1
ATOM 832 N N . ARG A 1 105 ? -14.552 -8.969 15.738 1.00 96.25 105 ARG A N 1
ATOM 833 C CA . ARG A 1 105 ? -15.388 -10.155 15.484 1.00 96.25 105 ARG A CA 1
ATOM 834 C C . ARG A 1 105 ? -15.150 -10.686 14.075 1.00 96.25 105 ARG A C 1
ATOM 836 O O . ARG A 1 105 ? -14.708 -9.954 13.196 1.00 96.25 105 ARG A O 1
ATOM 843 N N . GLU A 1 106 ? -15.515 -11.947 13.858 1.00 95.19 106 GLU A N 1
ATOM 844 C CA . GLU A 1 106 ? -15.401 -12.614 12.555 1.00 95.19 106 GLU A CA 1
ATOM 845 C C . GLU A 1 106 ? -16.081 -11.821 11.431 1.00 95.19 106 GLU A C 1
ATOM 847 O O . GLU A 1 106 ? -15.492 -11.632 10.373 1.00 95.19 106 GLU A O 1
ATOM 852 N N . GLU A 1 107 ? -17.280 -11.289 11.683 1.00 94.69 107 GLU A N 1
ATOM 853 C CA . GLU A 1 107 ? -18.016 -10.456 10.726 1.00 94.69 107 GLU A CA 1
ATOM 854 C C . GLU A 1 107 ? -17.225 -9.202 10.321 1.00 94.69 107 GLU A C 1
ATOM 856 O O . GLU A 1 107 ? -17.039 -8.938 9.134 1.00 94.69 107 GLU A O 1
ATOM 861 N N . GLY A 1 108 ? -16.697 -8.460 11.300 1.00 92.50 108 GLY A N 1
ATOM 862 C CA . GLY A 1 108 ? -15.887 -7.270 11.045 1.00 92.50 108 GLY A CA 1
ATOM 863 C C . GLY A 1 108 ? -14.590 -7.596 10.299 1.00 92.50 108 GLY A C 1
ATOM 864 O O . GLY A 1 108 ? -14.221 -6.887 9.364 1.00 92.50 108 GLY A O 1
ATOM 865 N N . GLN A 1 109 ? -13.925 -8.697 10.661 1.00 91.44 109 GLN A N 1
ATOM 866 C CA . GLN A 1 109 ? -12.722 -9.167 9.971 1.00 91.44 109 GLN A CA 1
ATOM 867 C C . GLN A 1 109 ? -13.009 -9.586 8.525 1.00 91.44 109 GLN A C 1
ATOM 869 O O . GLN A 1 109 ? -12.224 -9.254 7.640 1.00 91.44 109 GLN A O 1
ATOM 874 N N . ARG A 1 110 ? -14.140 -10.255 8.264 1.00 91.56 110 ARG A N 1
ATOM 875 C CA . ARG A 1 110 ? -14.543 -10.672 6.913 1.00 91.56 110 ARG A CA 1
ATOM 876 C C . ARG A 1 110 ? -14.767 -9.473 5.998 1.00 91.56 110 ARG A C 1
ATOM 878 O O . ARG A 1 110 ? -14.217 -9.440 4.906 1.00 91.56 110 ARG A O 1
ATOM 885 N N . ILE A 1 111 ? -15.462 -8.440 6.482 1.00 87.56 111 ILE A N 1
ATOM 886 C CA . ILE A 1 111 ? -15.651 -7.188 5.730 1.00 87.56 111 ILE A CA 1
ATOM 887 C C . ILE A 1 111 ? -14.301 -6.565 5.348 1.00 87.56 111 ILE A C 1
ATOM 889 O O . ILE A 1 111 ? -14.120 -6.123 4.213 1.00 87.56 111 ILE A O 1
ATOM 893 N N . LEU A 1 112 ? -13.340 -6.533 6.278 1.00 83.12 112 LEU A N 1
ATOM 894 C CA . LEU A 1 112 ? -12.006 -6.002 5.997 1.00 83.12 112 LEU A CA 1
ATOM 895 C C . LEU A 1 112 ? -11.252 -6.854 4.971 1.00 83.12 112 LEU A C 1
ATOM 897 O O . LEU A 1 112 ? -10.628 -6.291 4.078 1.00 83.12 112 LEU A O 1
ATOM 901 N N . GLN A 1 113 ? -11.323 -8.181 5.074 1.00 82.31 113 GLN A N 1
ATOM 902 C CA . GLN A 1 113 ? -10.675 -9.102 4.136 1.00 82.31 113 GLN A CA 1
ATOM 903 C C . GLN A 1 113 ? -11.246 -8.98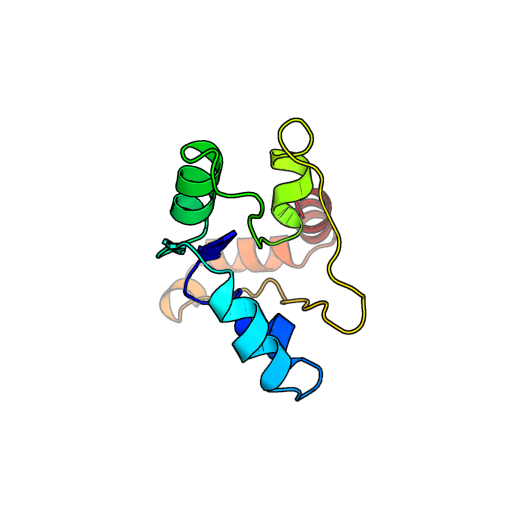3 2.719 1.00 82.31 113 GLN A C 1
ATOM 905 O O . GLN A 1 113 ? -10.472 -8.920 1.775 1.00 82.31 113 GLN A O 1
ATOM 910 N N . ASP A 1 114 ? -12.567 -8.868 2.572 1.00 77.50 114 ASP A N 1
ATOM 911 C CA . ASP A 1 114 ? -13.238 -8.781 1.263 1.00 77.50 114 ASP A CA 1
ATOM 912 C C . ASP A 1 114 ? -13.037 -7.424 0.556 1.00 77.50 114 ASP A C 1
ATOM 914 O O . ASP A 1 114 ? -13.326 -7.270 -0.639 1.00 77.50 114 ASP A O 1
ATOM 918 N N . THR A 1 115 ? -12.583 -6.416 1.307 1.00 66.31 115 THR A N 1
ATOM 919 C CA . THR A 1 115 ? -12.317 -5.057 0.812 1.00 66.31 115 THR A CA 1
ATOM 920 C C . THR A 1 115 ? -10.842 -4.847 0.436 1.00 66.31 115 THR A C 1
ATOM 922 O O . THR A 1 115 ? -10.528 -3.878 -0.260 1.00 66.31 115 THR A O 1
ATOM 925 N N . MET A 1 116 ? -9.938 -5.720 0.895 1.00 59.47 116 MET A N 1
ATOM 926 C CA . MET A 1 116 ? -8.489 -5.661 0.638 1.00 59.47 116 MET A CA 1
ATOM 927 C C . MET A 1 116 ? -8.063 -6.520 -0.551 1.00 59.47 116 MET A C 1
ATOM 929 O O . MET A 1 116 ? -7.022 -6.154 -1.150 1.00 59.47 116 MET A O 1
#

Nearest PDB structures (foldseek):
  4jb7-assembly1_A-2  TM=7.894E-01  e=1.166E-02  Vibrio cholerae O1 biovar El Tor str. N16961

Foldseek 3Di:
DFEEDDDQDPVCLQCLVPDVVSVVVVVVLYPYYDNHPVVSVVCCVVDPVNPDDDDDCLCCVVCVVPDDDDDRPPSSDDDDDPDDDADPVLVVDPVSVVVVVCCPDPVNVVVVVVSD

Solvent-accessible surface area (backbone atoms only — not comparable to full-atom values): 7027 Å² total; per-residue (Å²): 43,27,28,31,54,65,103,68,44,68,58,56,41,35,39,57,78,72,40,64,63,48,39,56,60,52,56,75,56,52,75,43,82,25,80,29,64,70,52,18,52,52,49,41,76,70,35,90,86,35,88,43,71,71,77,64,68,50,48,46,80,81,33,59,92,79,50,88,86,78,83,65,57,80,81,38,54,79,89,75,84,91,79,87,82,78,49,80,72,46,69,74,33,66,69,52,51,52,48,56,54,44,47,72,35,70,70,37,42,48,58,54,58,80,62,73

pLDDT: mean 87.74, std 11.42, range [41.94, 97.81]

Sequence (116 aa):
MAMSRGHNSYEFIALKMGNGENLTKLRKNIIVYAKGPKEALSLWRQDPNIDVLIGSSCWKKALENEALFVEVGKEFAIYKAMELAPTKKGLQNQKVQEFINFIKREEGQRILQDTM